Protein AF-A0A7C4ZBI9-F1 (afdb_monomer)

Radius of gyration: 31.92 Å; Cα contacts (8 Å, |Δi|>4): 119; chains: 1; bounding box: 88×45×92 Å

Mean predicted aligned error: 14.05 Å

Nearest PDB structures (foldseek):
  1wv8-assembly1_A-2  TM=7.464E-01  e=3.321E-05  Thermus thermophilus HB8
  6am0-assembly1_E  TM=3.210E-01  e=4.914E+00  Kluyveromyces lactis NRRL Y-1140
  7kts-assembly1_C  TM=3.496E-01  e=6.441E+00  Homo sapiens
  5fc2-assembly1_B  TM=2.263E-01  e=2.861E+00  Thermochaetoides thermophila DSM 1495
  3jc8-assembly1_Ma  TM=3.269E-01  e=6.441E+00  Myxococcus xanthus DK 1622

Solvent-accessible surface area (backbone atoms only — not comparable to full-atom values): 7147 Å² total; per-residue (Å²): 139,87,82,84,85,78,86,84,82,77,79,82,78,84,77,82,81,74,78,78,77,80,81,79,56,69,75,62,55,63,66,55,56,73,78,61,54,44,75,38,54,32,45,30,38,59,37,80,88,78,55,24,31,41,33,38,30,89,74,45,70,90,50,73,45,78,32,69,46,65,69,56,45,52,52,50,44,66,65,50,42,46,59,42,34,42,72,72,67,72,44,63,54,89,43,47,43,81,46,77,46,81,50,74,90,73,86,77,83,83,127

Sequence (111 aa):
MRFPAWPCSSPPRPAPSRPAKPSSSTAARHRCRLASMKELTVHATWDAEAKAWIAFSDDLPGLAIEHPDFDMVMEILLDLGPDLVESNLKLDPKDVRFHLIAERVLPVAAE

Secondary structure (DSSP, 8-state):
--PPPP---PPPPPPP-PPPPP---HHHHHHHHGGG-EEEEEEEEEETTTTEEEEE-SSSTT-EEEESSHHHHHHHHHHHHHHHIIIII---GGGEEEEEEEE--------

pLDDT: mean 79.49, std 18.26, range [41.34, 96.81]

Foldseek 3Di:
DDDDDDDPDDDDDDDDDDDDDPDPPPVVVVVVLVVQQAEWEKEWEQDPVLCWTWIDGPRQPPDTDTGNDPVVVVVVC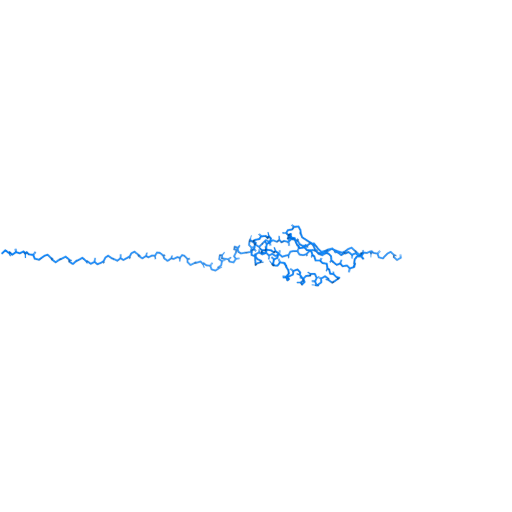VVCVQVSCCPPVVDHVVSYDYDYDYDYDDDDDPD

Structure (mmCIF, N/CA/C/O backbone):
data_AF-A0A7C4ZBI9-F1
#
_entry.id   AF-A0A7C4ZBI9-F1
#
loop_
_atom_site.group_PDB
_atom_site.id
_atom_site.type_symbol
_atom_site.label_atom_id
_atom_site.label_alt_id
_atom_site.label_comp_id
_atom_site.label_asym_id
_atom_site.label_entity_id
_atom_site.label_seq_id
_atom_site.pdbx_PDB_ins_code
_atom_site.Cartn_x
_atom_site.Cartn_y
_atom_site.Cartn_z
_atom_site.occupancy
_atom_site.B_iso_or_equiv
_atom_site.auth_seq_id
_atom_site.auth_comp_id
_atom_site.auth_asym_id
_atom_site.auth_atom_id
_atom_site.pdbx_PDB_model_num
ATOM 1 N N . MET A 1 1 ? -70.337 32.212 62.760 1.00 41.34 1 MET A N 1
ATOM 2 C CA . MET A 1 1 ? -69.329 32.922 61.942 1.00 41.34 1 MET A CA 1
ATOM 3 C C . MET A 1 1 ? -69.371 32.325 60.544 1.00 41.34 1 MET A C 1
ATOM 5 O O . MET A 1 1 ? -69.283 31.112 60.421 1.00 41.34 1 MET A O 1
ATOM 9 N N . ARG A 1 2 ? -69.655 33.141 59.526 1.00 42.38 2 ARG A N 1
ATOM 10 C CA . ARG A 1 2 ? -69.916 32.726 58.137 1.00 42.38 2 ARG A CA 1
ATOM 11 C C . ARG A 1 2 ? -68.730 33.214 57.297 1.00 42.38 2 ARG A C 1
ATOM 13 O O . ARG A 1 2 ? -68.543 34.421 57.199 1.00 42.38 2 ARG A O 1
ATOM 20 N N . PHE A 1 3 ? -67.928 32.308 56.743 1.00 43.97 3 PHE A N 1
ATOM 21 C CA . PHE A 1 3 ? -66.899 32.643 55.752 1.00 43.97 3 PHE A CA 1
ATOM 22 C C . PHE A 1 3 ? -67.492 32.465 54.346 1.00 43.97 3 PHE A C 1
ATOM 24 O O . PHE A 1 3 ? -68.130 31.436 54.109 1.00 43.97 3 PHE A O 1
ATOM 31 N N . PRO A 1 4 ? -67.335 33.420 53.412 1.00 54.34 4 PRO A N 1
ATOM 32 C CA . PRO A 1 4 ? -67.748 33.210 52.034 1.00 54.34 4 PRO A CA 1
ATOM 33 C C . PRO A 1 4 ? -66.680 32.405 51.284 1.00 54.34 4 PRO A C 1
ATOM 35 O O . PRO A 1 4 ? -65.491 32.714 51.337 1.00 54.34 4 PRO A O 1
ATOM 38 N N . ALA A 1 5 ? -67.124 31.372 50.572 1.00 57.00 5 ALA A N 1
ATOM 39 C CA . ALA A 1 5 ? -66.311 30.628 49.623 1.00 57.00 5 ALA A CA 1
ATOM 40 C C . ALA A 1 5 ? -66.021 31.501 48.390 1.00 57.00 5 ALA A C 1
ATOM 42 O O . ALA A 1 5 ? -66.943 32.024 47.765 1.00 57.00 5 ALA A O 1
ATOM 43 N N . TRP A 1 6 ? -64.747 31.652 48.035 1.00 55.62 6 TRP A N 1
ATOM 44 C CA . TRP A 1 6 ? -64.322 32.181 46.737 1.00 55.62 6 TRP A CA 1
ATOM 45 C C . TRP A 1 6 ? -64.115 31.018 45.755 1.00 55.62 6 TRP A C 1
ATOM 47 O O . TRP A 1 6 ? -63.395 30.077 46.097 1.00 55.62 6 TRP A O 1
ATOM 57 N N . PRO A 1 7 ? -64.682 31.055 44.535 1.00 57.50 7 PRO A N 1
ATOM 58 C CA . PRO A 1 7 ? -64.402 30.056 43.515 1.00 57.50 7 PRO A CA 1
ATOM 59 C C . PRO A 1 7 ? -63.180 30.501 42.703 1.00 57.50 7 PRO A C 1
ATOM 61 O O . PRO A 1 7 ? -63.288 31.327 41.801 1.00 57.50 7 PRO A O 1
ATOM 64 N N . CYS A 1 8 ? -61.999 29.963 43.003 1.00 47.94 8 CYS A N 1
ATOM 65 C CA . CYS A 1 8 ? -60.800 30.222 42.201 1.00 47.94 8 CYS A CA 1
ATOM 66 C C . CYS A 1 8 ? -60.652 29.125 41.131 1.00 47.94 8 CYS A C 1
ATOM 68 O O . CYS A 1 8 ? -59.872 28.188 41.281 1.00 47.94 8 CYS A O 1
ATOM 70 N N . SER A 1 9 ? -61.458 29.203 40.068 1.00 54.41 9 SER A N 1
ATOM 71 C CA . SER A 1 9 ? -61.238 28.413 38.848 1.00 54.41 9 SER A CA 1
ATOM 72 C C . SER A 1 9 ? -60.239 29.144 37.957 1.00 54.41 9 SER A C 1
ATOM 74 O O . SER A 1 9 ? -60.615 30.019 37.182 1.00 54.41 9 SER A O 1
ATOM 76 N N . SER A 1 10 ? -58.961 28.795 38.072 1.00 60.59 10 SER A N 1
ATOM 77 C CA . SER A 1 10 ? -57.944 29.211 37.103 1.00 60.59 10 SER A CA 1
ATOM 78 C C . SER A 1 10 ? -57.899 28.194 35.958 1.00 60.59 10 SER A C 1
ATOM 80 O O . SER A 1 10 ? -57.657 27.016 36.227 1.00 60.59 10 SER A O 1
ATOM 82 N N . PRO A 1 11 ? -58.099 28.588 34.688 1.00 63.66 11 PRO A N 1
ATOM 83 C CA . PRO A 1 11 ? -57.865 27.681 33.571 1.00 63.66 11 PRO A CA 1
ATOM 84 C C . PRO A 1 11 ? -56.353 27.441 33.387 1.00 63.66 11 PRO A C 1
ATOM 86 O O . PRO A 1 11 ? -55.553 28.361 33.598 1.00 63.66 11 PRO A O 1
ATOM 89 N N . PRO A 1 12 ? -55.921 26.234 32.979 1.00 63.22 12 PRO A N 1
ATOM 90 C CA . PRO A 1 12 ? -54.520 25.985 32.666 1.00 63.22 12 PRO A CA 1
ATOM 91 C C . PRO A 1 12 ? -54.107 26.765 31.407 1.00 63.22 12 PRO A C 1
ATOM 93 O O . PRO A 1 12 ? -54.818 26.785 30.403 1.00 63.22 12 PRO A O 1
ATOM 96 N N . ARG A 1 13 ? -52.938 27.418 31.459 1.00 60.47 13 ARG A N 1
ATOM 97 C CA . ARG A 1 13 ? -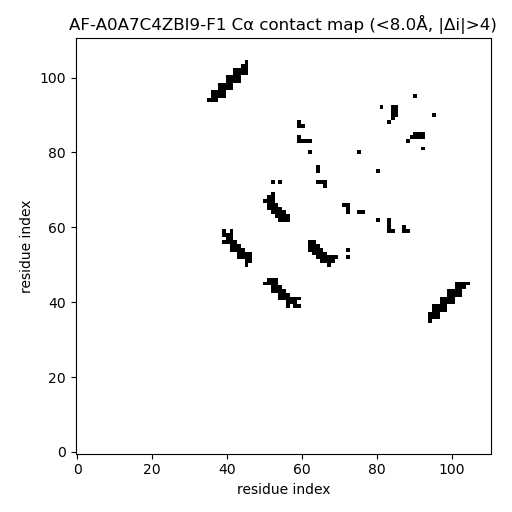52.336 28.100 30.302 1.00 60.47 13 ARG A CA 1
ATOM 98 C C . ARG A 1 13 ? -52.022 27.086 29.190 1.00 60.47 13 ARG A C 1
ATOM 100 O O . ARG A 1 13 ? -51.506 26.013 29.505 1.00 60.47 13 ARG A O 1
ATOM 107 N N . PRO A 1 14 ? -52.238 27.418 27.905 1.00 60.62 14 PRO A N 1
ATOM 108 C CA . PRO A 1 14 ? -51.751 26.584 26.814 1.00 60.62 14 PRO A CA 1
ATOM 109 C C . PRO A 1 14 ? -50.215 26.596 26.783 1.00 60.62 14 PRO A C 1
ATOM 111 O O . PRO A 1 14 ? -49.581 27.643 26.929 1.00 60.62 14 PRO A O 1
ATOM 114 N N . ALA A 1 15 ? -49.623 25.413 26.617 1.00 67.50 15 ALA A N 1
ATOM 115 C CA . ALA A 1 15 ? -48.181 25.234 26.492 1.00 67.50 15 ALA A CA 1
ATOM 116 C C . ALA A 1 15 ? -47.647 25.918 25.216 1.00 67.50 15 ALA A C 1
ATOM 118 O O . ALA A 1 15 ? -48.330 25.896 24.188 1.00 67.50 15 ALA A O 1
ATOM 119 N N . PRO A 1 16 ? -46.429 26.491 25.230 1.00 59.44 16 PRO A N 1
ATOM 120 C CA . PRO A 1 16 ? -45.830 27.031 24.019 1.00 59.44 16 PRO A CA 1
ATOM 121 C C . PRO A 1 16 ? -45.532 25.895 23.033 1.00 59.44 16 PRO A C 1
ATOM 123 O O . PRO A 1 16 ? -44.811 24.943 23.341 1.00 59.44 16 PRO A O 1
ATOM 126 N N . SER A 1 17 ? -46.089 26.009 21.829 1.00 63.38 17 SER A N 1
ATOM 127 C CA . SER A 1 17 ? -45.784 25.146 20.692 1.00 63.38 17 SER A CA 1
ATOM 128 C C . SER A 1 17 ? -44.286 25.196 20.395 1.00 63.38 17 SER A C 1
ATOM 130 O O . SER A 1 17 ? -43.742 26.234 20.017 1.00 63.38 17 SER A O 1
ATOM 132 N N . ARG A 1 18 ? -43.614 24.059 20.584 1.00 61.22 18 ARG A N 1
ATOM 133 C CA . ARG A 1 18 ? -42.198 23.866 20.269 1.00 61.22 18 ARG A CA 1
ATOM 134 C C . ARG A 1 18 ? -41.992 24.088 18.762 1.00 61.22 18 ARG A C 1
ATOM 136 O O . ARG A 1 18 ? -42.723 23.475 17.983 1.00 61.22 18 ARG A O 1
ATOM 143 N N . PRO A 1 19 ? -41.027 24.913 18.320 1.00 56.22 19 PRO A N 1
ATOM 144 C CA . PRO A 1 19 ? -40.762 25.053 16.896 1.00 56.22 19 PRO A CA 1
ATOM 145 C C . PRO A 1 19 ? -40.300 23.703 16.339 1.00 56.22 19 PRO A C 1
ATOM 147 O O . PRO A 1 19 ? -39.424 23.041 16.908 1.00 56.22 19 PRO A O 1
ATOM 150 N N . ALA A 1 20 ? -40.925 23.279 15.241 1.00 61.31 20 ALA A N 1
ATOM 151 C CA . ALA A 1 20 ? -40.510 22.107 14.489 1.00 61.31 20 ALA A CA 1
ATOM 152 C C . ALA A 1 20 ? -39.050 22.290 14.052 1.00 61.31 20 ALA A C 1
ATOM 154 O O . ALA A 1 20 ? -38.687 23.319 13.480 1.00 61.31 20 ALA A O 1
ATOM 155 N N . LYS A 1 21 ? -38.201 21.297 14.349 1.00 58.50 21 LYS A N 1
ATOM 156 C CA . LYS A 1 21 ? -36.822 21.262 13.851 1.00 58.50 21 LYS A CA 1
ATOM 157 C C . LYS A 1 21 ? -36.852 21.380 12.322 1.00 58.50 21 LYS A C 1
ATOM 159 O O . LYS A 1 21 ? -37.697 20.730 11.703 1.00 58.50 21 LYS A O 1
ATOM 164 N N . PRO A 1 22 ? -35.947 22.159 11.707 1.00 51.31 22 PRO A N 1
ATOM 165 C CA . PRO A 1 22 ? -35.899 22.256 10.260 1.00 51.31 22 PRO A CA 1
ATOM 166 C C . PRO A 1 22 ? -35.650 20.864 9.680 1.00 51.31 22 PRO A C 1
ATOM 168 O O . PRO A 1 22 ? -34.698 20.176 10.052 1.00 51.31 22 PRO A O 1
ATOM 171 N N . SER A 1 23 ? -36.552 20.460 8.787 1.00 58.41 23 SER A N 1
ATOM 172 C CA . SER A 1 23 ? -36.414 19.306 7.909 1.00 58.41 23 SER A CA 1
ATOM 173 C C . SER A 1 23 ? -35.078 19.422 7.180 1.00 58.41 23 SER A C 1
ATOM 175 O O . SER A 1 23 ? -34.944 20.188 6.224 1.00 58.41 23 SER A O 1
ATOM 177 N N . SER A 1 24 ? -34.073 18.686 7.651 1.00 49.41 24 SER A N 1
ATOM 178 C CA . SER A 1 24 ? -32.797 18.543 6.965 1.00 49.41 24 SER A CA 1
ATOM 179 C C . SER A 1 24 ? -33.053 17.882 5.615 1.00 49.41 24 SER A C 1
ATOM 181 O O . SER A 1 24 ? -33.219 16.667 5.529 1.00 49.41 24 SER A O 1
ATOM 183 N N . SER A 1 25 ? -33.114 18.709 4.575 1.00 53.94 25 SER A N 1
ATOM 184 C CA . SER A 1 25 ? -33.182 18.296 3.181 1.00 53.94 25 SER A CA 1
ATOM 185 C C . SER A 1 25 ? -32.028 17.343 2.865 1.00 53.94 25 SER A C 1
ATOM 187 O O . SER A 1 25 ? -30.852 17.706 2.965 1.00 53.94 25 SER A O 1
ATOM 189 N N . THR A 1 26 ? -32.368 16.118 2.470 1.00 53.31 26 THR A N 1
ATOM 190 C CA . THR A 1 26 ? -31.448 15.065 2.022 1.00 53.31 26 THR A CA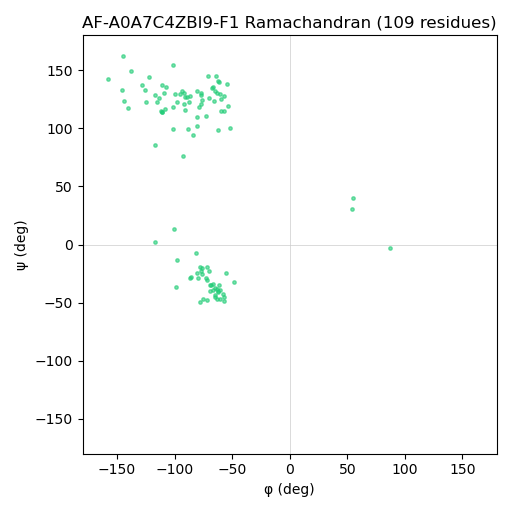 1
ATOM 191 C C . THR A 1 26 ? -30.435 15.575 0.984 1.00 53.31 26 THR A C 1
ATOM 193 O O . THR A 1 26 ? -29.273 15.184 1.017 1.00 53.31 26 THR A O 1
ATOM 196 N N . ALA A 1 27 ? -30.803 16.547 0.142 1.00 51.78 27 ALA A N 1
ATOM 197 C CA . ALA A 1 27 ? -29.935 17.103 -0.901 1.00 51.78 27 ALA A CA 1
ATOM 198 C C . ALA A 1 27 ? -28.752 17.954 -0.383 1.00 51.78 27 ALA A C 1
ATOM 200 O O . ALA A 1 27 ? -27.752 18.103 -1.088 1.00 51.78 27 ALA A O 1
ATOM 201 N N . ALA A 1 28 ? -28.832 18.509 0.833 1.00 50.59 28 ALA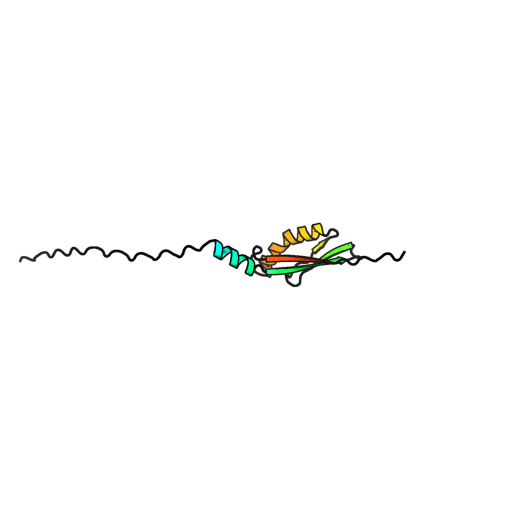 A N 1
ATOM 202 C CA . ALA A 1 28 ? -27.724 19.257 1.440 1.00 50.59 28 ALA A CA 1
ATOM 203 C C . ALA A 1 28 ? -26.661 18.323 2.049 1.00 50.59 28 ALA A C 1
ATOM 205 O O . ALA A 1 28 ? -25.474 18.645 2.043 1.00 50.59 28 ALA A O 1
ATOM 206 N N . ARG A 1 29 ? -27.070 17.128 2.503 1.00 53.28 29 ARG A N 1
ATOM 207 C CA . ARG A 1 29 ? -26.160 16.115 3.065 1.00 53.28 29 ARG A CA 1
ATOM 208 C C . ARG A 1 29 ? -25.245 15.503 2.005 1.00 53.28 29 ARG A C 1
ATOM 210 O O . ARG A 1 29 ? -24.060 15.320 2.258 1.00 53.28 29 ARG A O 1
ATOM 217 N N . HIS A 1 30 ? -25.765 15.244 0.805 1.00 52.66 30 HIS A N 1
ATOM 218 C CA . HIS A 1 30 ? -24.975 14.626 -0.267 1.00 52.66 30 HIS A CA 1
ATOM 219 C C . HIS A 1 30 ? -23.850 15.526 -0.789 1.00 52.66 30 HIS A C 1
ATOM 221 O O . HIS A 1 30 ? -22.778 15.030 -1.119 1.00 52.66 30 HIS A O 1
ATOM 227 N N . ARG A 1 31 ? -24.061 16.849 -0.811 1.00 53.91 31 ARG A N 1
ATOM 228 C CA . ARG A 1 31 ? -23.056 17.807 -1.297 1.00 53.91 31 ARG A CA 1
ATOM 229 C C . ARG A 1 31 ? -21.919 18.073 -0.310 1.00 53.91 31 ARG A C 1
ATOM 231 O O . ARG A 1 31 ? -20.849 18.473 -0.741 1.00 53.91 31 ARG A O 1
ATOM 238 N N . CYS A 1 32 ? -22.133 17.837 0.983 1.00 44.88 32 CYS A N 1
ATOM 239 C CA . CYS A 1 32 ? -21.092 18.002 2.000 1.00 44.88 32 CYS A CA 1
ATOM 240 C C . CYS A 1 32 ? -20.232 16.731 2.155 1.00 44.88 32 CYS A C 1
ATOM 242 O O . CYS A 1 32 ? -19.046 16.830 2.435 1.00 44.88 32 CYS A O 1
ATOM 244 N N . ARG A 1 33 ? -20.792 15.540 1.885 1.00 53.03 33 ARG A N 1
ATOM 245 C CA . ARG A 1 33 ? -20.101 14.253 2.087 1.00 53.03 33 ARG A CA 1
ATOM 246 C C . ARG A 1 33 ? -18.921 14.010 1.139 1.00 53.03 33 ARG A C 1
ATOM 248 O O . ARG A 1 33 ? -17.930 13.421 1.540 1.00 53.03 33 ARG A O 1
ATOM 255 N N . LEU A 1 34 ? -19.009 14.479 -0.105 1.00 52.84 34 LEU A N 1
ATOM 256 C CA . LEU A 1 34 ? -17.925 14.310 -1.082 1.00 52.84 34 LEU A CA 1
ATOM 257 C C . LEU A 1 34 ? -16.742 15.264 -0.835 1.00 52.84 34 LEU A C 1
ATOM 259 O O . LEU A 1 34 ? -15.643 14.982 -1.294 1.00 52.84 34 LEU A O 1
ATOM 263 N N . ALA A 1 35 ? -16.947 16.364 -0.099 1.00 53.28 35 ALA A N 1
ATOM 264 C CA . ALA A 1 35 ? -15.915 17.365 0.183 1.00 53.28 35 ALA A CA 1
ATOM 265 C C . ALA A 1 35 ? -14.974 16.981 1.343 1.00 53.28 35 ALA A C 1
ATOM 267 O O . ALA A 1 35 ? -14.000 17.685 1.588 1.00 53.28 35 ALA A O 1
ATOM 268 N N . SER A 1 36 ? -15.260 15.893 2.065 1.00 60.19 36 SER A N 1
ATOM 269 C CA . SER A 1 36 ? -14.501 15.474 3.254 1.00 60.19 36 SER A CA 1
ATOM 270 C C . SER A 1 36 ? -13.812 14.118 3.103 1.00 60.19 36 SER A C 1
ATOM 272 O O . SER A 1 36 ? -13.190 13.670 4.060 1.00 60.19 36 SER A O 1
ATOM 274 N N . MET A 1 37 ? -13.902 13.467 1.933 1.00 75.44 37 MET A N 1
ATOM 275 C CA . MET A 1 37 ? -13.235 12.181 1.732 1.00 75.44 37 MET A CA 1
ATOM 276 C C . MET A 1 37 ? -11.727 12.380 1.602 1.00 75.44 37 MET A C 1
ATOM 278 O O . MET A 1 37 ? -11.255 12.934 0.606 1.00 75.44 37 MET A O 1
ATOM 282 N N . LYS A 1 38 ? -10.985 11.931 2.613 1.00 87.50 38 LYS A N 1
ATOM 283 C CA . LYS A 1 38 ? -9.531 12.047 2.672 1.00 87.50 38 LYS A CA 1
ATOM 284 C C . LYS A 1 38 ? -8.909 10.996 1.757 1.00 87.50 38 LYS A C 1
ATOM 286 O O . LYS A 1 38 ? -9.295 9.831 1.790 1.00 87.50 38 LYS A O 1
ATOM 291 N N . GLU A 1 39 ? -7.986 11.418 0.911 1.00 91.62 39 GLU A N 1
ATOM 292 C CA . GLU A 1 39 ? -7.263 10.521 0.013 1.00 91.62 39 GLU A CA 1
ATOM 293 C C . GLU A 1 39 ? -5.934 10.138 0.666 1.00 91.62 39 GLU A C 1
ATOM 295 O O . GLU A 1 39 ? -5.236 11.019 1.165 1.00 91.62 39 GLU A O 1
ATOM 300 N N . LEU A 1 40 ? -5.628 8.840 0.719 1.00 93.62 40 LEU A N 1
ATOM 301 C CA . LEU A 1 40 ? -4.352 8.316 1.213 1.00 93.62 40 LEU A CA 1
ATOM 302 C C . LEU A 1 40 ? -3.612 7.672 0.046 1.00 93.62 40 LEU A C 1
ATOM 304 O O . LEU A 1 40 ? -4.175 6.804 -0.632 1.00 93.62 40 LEU A O 1
ATOM 308 N N . THR A 1 41 ? -2.370 8.089 -0.183 1.00 95.19 41 THR A N 1
ATOM 309 C CA . THR A 1 41 ? -1.587 7.595 -1.318 1.00 95.19 41 THR A CA 1
ATOM 310 C C . THR A 1 41 ? -0.816 6.348 -0.919 1.00 95.19 41 THR A C 1
ATOM 312 O O . THR A 1 41 ? -0.076 6.360 0.063 1.00 95.19 41 THR A O 1
ATOM 315 N N . VAL A 1 42 ? -0.973 5.270 -1.681 1.00 95.31 42 VAL A N 1
ATOM 316 C CA . VAL A 1 42 ? -0.233 4.019 -1.501 1.00 95.31 42 VAL A CA 1
ATOM 317 C C . VAL A 1 42 ? 0.633 3.800 -2.734 1.00 95.31 42 VAL A C 1
ATOM 319 O O . VAL A 1 42 ? 0.123 3.742 -3.853 1.00 95.31 42 VAL A O 1
ATOM 322 N N . HIS A 1 43 ? 1.938 3.674 -2.532 1.00 95.69 43 HIS A N 1
ATOM 323 C CA . HIS A 1 43 ? 2.909 3.395 -3.579 1.00 95.69 43 HIS A CA 1
ATOM 324 C C . HIS A 1 43 ? 3.217 1.906 -3.599 1.00 95.69 43 HIS A C 1
ATOM 326 O O . HIS A 1 43 ? 3.662 1.362 -2.595 1.00 95.69 43 HIS A O 1
ATOM 332 N N . ALA A 1 44 ? 2.996 1.265 -4.741 1.00 96.44 44 ALA A N 1
ATOM 333 C CA . ALA A 1 44 ? 3.380 -0.110 -5.007 1.00 96.44 44 ALA A CA 1
ATOM 334 C C . ALA A 1 44 ? 4.486 -0.130 -6.063 1.00 96.44 44 ALA A C 1
ATOM 336 O O . ALA A 1 44 ? 4.265 0.255 -7.212 1.00 96.44 44 ALA A O 1
ATOM 337 N N . THR A 1 45 ? 5.674 -0.584 -5.687 1.00 95.94 45 THR A N 1
ATOM 338 C CA . THR A 1 45 ? 6.823 -0.691 -6.586 1.00 95.94 45 THR A CA 1
ATOM 339 C C . THR A 1 45 ? 7.149 -2.151 -6.850 1.00 95.94 45 THR A C 1
ATOM 341 O O . THR A 1 45 ? 7.118 -2.990 -5.950 1.00 95.94 45 THR A O 1
ATOM 344 N N . TRP A 1 46 ? 7.444 -2.479 -8.105 1.00 95.31 46 TRP A N 1
ATOM 345 C CA . TRP A 1 46 ? 7.941 -3.809 -8.444 1.00 95.31 46 TRP A CA 1
ATOM 346 C C . TRP A 1 46 ? 9.428 -3.930 -8.109 1.00 95.31 46 TRP A C 1
ATOM 348 O O . TRP A 1 46 ? 10.258 -3.245 -8.713 1.00 95.31 46 TRP A O 1
ATOM 358 N N . ASP A 1 47 ? 9.766 -4.846 -7.208 1.00 93.88 47 ASP A N 1
ATOM 359 C CA . ASP A 1 47 ? 11.138 -5.254 -6.932 1.00 93.88 47 ASP A CA 1
ATOM 360 C C . ASP A 1 47 ? 11.510 -6.451 -7.823 1.00 93.88 47 ASP A C 1
ATOM 362 O O . ASP A 1 47 ? 10.936 -7.5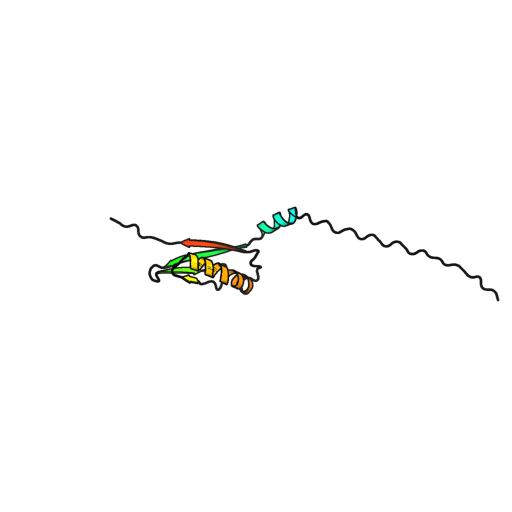40 -7.734 1.00 93.88 47 ASP A O 1
ATOM 366 N N . ALA A 1 48 ? 12.480 -6.250 -8.717 1.00 91.88 48 ALA A N 1
ATOM 367 C CA . ALA A 1 48 ? 12.945 -7.287 -9.634 1.00 91.88 48 ALA A CA 1
ATOM 368 C C . ALA A 1 48 ? 13.850 -8.340 -8.968 1.00 91.88 48 ALA A C 1
ATOM 370 O O . ALA A 1 48 ? 13.918 -9.466 -9.471 1.00 91.88 48 ALA A O 1
ATOM 371 N N . GLU A 1 49 ? 14.530 -7.995 -7.873 1.00 91.19 49 GLU A N 1
ATOM 372 C CA . GLU A 1 49 ? 15.381 -8.909 -7.108 1.00 91.19 49 GLU A CA 1
ATOM 373 C C . GLU A 1 49 ? 14.512 -9.857 -6.274 1.00 91.19 49 GLU A C 1
ATOM 375 O O . GLU A 1 49 ? 14.681 -11.078 -6.350 1.00 91.19 49 GLU A O 1
ATOM 380 N N . ALA A 1 50 ? 13.512 -9.306 -5.581 1.00 91.25 50 ALA A N 1
ATOM 381 C CA . ALA A 1 50 ? 12.542 -10.078 -4.803 1.00 91.25 50 ALA A CA 1
ATOM 382 C C . ALA A 1 50 ? 11.452 -10.740 -5.669 1.00 91.25 50 ALA A C 1
ATOM 384 O O . ALA A 1 50 ? 10.811 -11.698 -5.235 1.00 91.25 50 ALA A O 1
ATOM 385 N N . LYS A 1 51 ? 11.253 -10.262 -6.908 1.00 92.94 51 LYS A N 1
ATOM 386 C CA . LYS A 1 51 ? 10.141 -10.646 -7.803 1.00 92.94 51 LYS A CA 1
ATOM 387 C C . LYS A 1 51 ? 8.777 -10.447 -7.138 1.00 92.94 51 LYS A C 1
ATOM 389 O O . LYS A 1 51 ? 7.878 -11.277 -7.288 1.00 92.94 51 LYS A O 1
ATOM 394 N N . ALA A 1 52 ? 8.650 -9.350 -6.403 1.00 95.00 52 ALA A N 1
ATOM 395 C CA . ALA A 1 52 ? 7.468 -9.018 -5.634 1.00 95.00 52 ALA A CA 1
ATOM 396 C C . ALA A 1 52 ? 7.123 -7.537 -5.774 1.00 95.00 52 ALA A C 1
ATOM 398 O O . ALA A 1 52 ? 7.989 -6.682 -5.945 1.00 95.00 52 ALA A O 1
ATOM 399 N N . TRP A 1 53 ? 5.833 -7.238 -5.693 1.00 96.69 53 TRP A N 1
ATOM 400 C CA . TRP A 1 53 ? 5.340 -5.896 -5.446 1.00 96.69 53 TRP A CA 1
ATOM 401 C C . TRP A 1 53 ? 5.514 -5.569 -3.972 1.00 96.69 53 TRP A C 1
ATOM 403 O O . TRP A 1 53 ? 5.055 -6.321 -3.112 1.00 96.69 53 TRP A O 1
A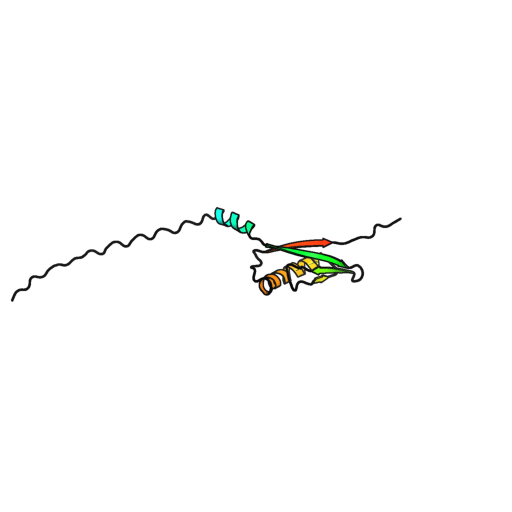TOM 413 N N . ILE A 1 54 ? 6.134 -4.427 -3.701 1.00 95.06 54 ILE A N 1
ATOM 414 C CA . ILE A 1 54 ? 6.242 -3.847 -2.368 1.00 95.06 54 ILE A CA 1
ATOM 415 C C . ILE A 1 54 ? 5.327 -2.633 -2.325 1.00 95.06 54 ILE A C 1
ATOM 417 O O . ILE A 1 54 ? 5.542 -1.672 -3.061 1.00 95.06 54 ILE A O 1
ATOM 421 N N . ALA A 1 55 ? 4.305 -2.677 -1.474 1.00 95.06 55 ALA A N 1
ATOM 422 C CA . ALA A 1 55 ? 3.399 -1.561 -1.254 1.00 95.06 55 ALA A CA 1
ATOM 423 C C . ALA A 1 55 ? 3.595 -0.920 0.119 1.00 95.06 55 ALA A C 1
ATOM 425 O O . ALA A 1 55 ? 3.595 -1.601 1.147 1.00 95.06 55 ALA A O 1
ATOM 426 N N . PHE A 1 56 ? 3.726 0.404 0.119 1.00 94.12 56 PHE A N 1
ATOM 427 C CA . PHE A 1 56 ? 3.898 1.233 1.306 1.00 94.12 56 PHE A CA 1
ATOM 428 C C . PHE A 1 56 ? 3.184 2.580 1.138 1.00 94.12 56 PHE A C 1
ATOM 430 O O . PHE A 1 56 ? 2.835 2.995 0.032 1.00 94.12 56 PHE A O 1
ATOM 437 N N . SER A 1 57 ? 2.939 3.274 2.245 1.00 93.25 57 SER A N 1
ATOM 438 C CA . SER A 1 57 ? 2.289 4.586 2.255 1.00 93.25 57 SER A CA 1
ATOM 439 C C . SER A 1 57 ? 2.862 5.450 3.370 1.00 93.25 57 SER A C 1
ATOM 441 O O . SER A 1 57 ? 2.962 4.994 4.508 1.00 93.25 57 SER A O 1
ATOM 443 N N . ASP A 1 58 ? 3.193 6.704 3.062 1.00 90.62 58 ASP A N 1
ATOM 444 C CA . ASP A 1 58 ? 3.543 7.710 4.075 1.00 90.62 58 ASP A CA 1
ATOM 445 C C . ASP A 1 58 ? 2.309 8.190 4.858 1.00 90.62 58 ASP A C 1
ATOM 447 O O . ASP A 1 58 ? 2.405 8.554 6.031 1.00 90.62 58 ASP A O 1
ATOM 451 N N . ASP A 1 59 ? 1.132 8.162 4.226 1.00 89.50 59 ASP A N 1
ATOM 452 C CA . ASP A 1 59 ? -0.122 8.613 4.831 1.00 89.50 59 ASP A CA 1
ATOM 453 C C . ASP A 1 59 ? -0.754 7.555 5.753 1.00 89.50 59 ASP A C 1
ATOM 455 O O . ASP A 1 59 ? -1.526 7.906 6.652 1.00 89.50 59 ASP A O 1
ATOM 459 N N . LEU A 1 60 ? -0.447 6.268 5.542 1.00 89.94 60 LEU A N 1
ATOM 460 C CA . LEU A 1 60 ? -0.945 5.146 6.339 1.00 89.94 60 LEU A CA 1
ATOM 461 C C . LEU A 1 60 ? 0.211 4.422 7.056 1.00 89.94 60 LEU A C 1
ATOM 463 O O . LEU A 1 60 ? 0.719 3.413 6.559 1.00 89.94 60 LEU A O 1
ATOM 467 N N . PRO A 1 61 ? 0.626 4.895 8.247 1.00 88.69 61 PRO A N 1
ATOM 468 C CA . PRO A 1 61 ? 1.710 4.265 8.990 1.00 88.69 61 PRO A CA 1
ATOM 469 C C . PRO A 1 61 ? 1.355 2.820 9.349 1.00 88.69 61 PRO A C 1
ATOM 471 O O . PRO A 1 61 ? 0.225 2.524 9.739 1.00 88.69 61 PRO A O 1
ATOM 474 N N . GLY A 1 62 ? 2.336 1.924 9.240 1.00 86.19 62 GLY A N 1
ATOM 475 C CA . GLY A 1 62 ? 2.159 0.490 9.489 1.00 86.19 62 GLY A CA 1
ATOM 476 C C . GLY A 1 62 ? 1.685 -0.313 8.275 1.00 86.19 62 GLY A C 1
ATOM 477 O O . GLY A 1 62 ? 1.606 -1.535 8.374 1.00 86.19 62 GLY A O 1
ATOM 478 N N . LEU A 1 63 ? 1.419 0.336 7.136 1.00 91.50 63 LEU A N 1
ATOM 479 C CA . LEU A 1 63 ? 1.161 -0.358 5.880 1.00 91.50 63 LEU A CA 1
ATOM 480 C C . LEU A 1 63 ? 2.480 -0.786 5.223 1.00 91.50 63 LEU A C 1
ATOM 482 O O . LEU A 1 63 ? 3.226 0.045 4.707 1.00 91.50 63 LEU A O 1
ATOM 486 N N . ALA A 1 64 ? 2.728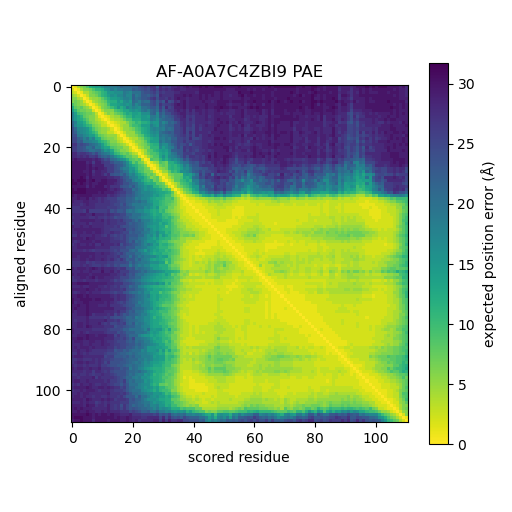 -2.091 5.213 1.00 92.56 64 ALA A N 1
ATOM 487 C CA . ALA A 1 64 ? 3.765 -2.725 4.411 1.00 92.56 64 ALA A CA 1
ATOM 488 C C . ALA A 1 64 ? 3.212 -4.048 3.875 1.00 92.56 64 ALA A C 1
ATOM 490 O O . ALA A 1 64 ? 2.850 -4.929 4.657 1.00 92.56 64 ALA A O 1
ATOM 491 N N . ILE A 1 65 ? 3.108 -4.171 2.553 1.00 94.88 65 ILE A N 1
ATOM 492 C CA . ILE A 1 65 ? 2.612 -5.379 1.886 1.00 94.88 65 ILE A CA 1
ATOM 493 C C . ILE A 1 65 ? 3.660 -5.826 0.876 1.00 94.88 65 ILE A C 1
ATOM 495 O O . ILE A 1 65 ? 4.154 -5.019 0.093 1.00 94.88 65 ILE A O 1
ATOM 499 N N . GLU A 1 66 ? 3.966 -7.117 0.878 1.00 95.38 66 GLU A N 1
ATOM 500 C CA . GLU A 1 66 ? 4.849 -7.755 -0.091 1.00 95.38 66 GLU A CA 1
ATOM 501 C C . GLU A 1 66 ? 4.099 -8.917 -0.741 1.00 95.38 66 GLU A C 1
ATOM 503 O O . GLU A 1 66 ? 3.615 -9.810 -0.039 1.00 95.38 66 GLU A O 1
ATOM 508 N N . HIS A 1 67 ? 3.978 -8.909 -2.071 1.00 96.81 67 HIS A N 1
ATOM 509 C CA . HIS A 1 67 ? 3.373 -10.029 -2.791 1.00 96.81 67 HIS A CA 1
ATOM 510 C C . HIS A 1 67 ? 3.795 -10.091 -4.275 1.00 96.81 67 HIS A C 1
ATOM 512 O O . HIS A 1 67 ? 3.893 -9.049 -4.919 1.00 96.81 67 HIS A O 1
ATOM 518 N N . PRO A 1 68 ? 4.011 -11.280 -4.876 1.00 94.62 68 PRO A N 1
ATOM 519 C CA . PRO A 1 68 ? 4.341 -11.424 -6.304 1.00 94.62 68 PRO A CA 1
ATOM 520 C C . PRO A 1 68 ? 3.260 -10.901 -7.263 1.00 94.62 68 PRO A C 1
ATOM 522 O O . PRO A 1 68 ? 3.574 -10.340 -8.310 1.00 94.62 68 PRO A O 1
ATOM 525 N N . ASP A 1 69 ? 1.990 -11.045 -6.901 1.00 94.44 69 ASP A N 1
ATOM 526 C CA . ASP A 1 69 ? 0.853 -10.573 -7.699 1.00 94.44 69 ASP A CA 1
ATOM 527 C C . ASP A 1 69 ? 0.307 -9.237 -7.187 1.00 94.44 69 ASP A C 1
ATOM 529 O O . ASP A 1 69 ? -0.010 -9.108 -6.004 1.00 94.44 69 ASP A O 1
ATOM 533 N N . PHE A 1 70 ? 0.145 -8.263 -8.088 1.00 93.88 70 PHE A N 1
ATOM 534 C CA . PHE A 1 70 ? -0.393 -6.939 -7.755 1.00 93.88 70 PHE A CA 1
ATOM 535 C C . PHE A 1 70 ? -1.855 -6.999 -7.296 1.00 93.88 70 PHE A C 1
ATOM 537 O O . PHE A 1 70 ? -2.240 -6.289 -6.370 1.00 93.88 70 PHE A O 1
ATOM 544 N N . ASP A 1 71 ? -2.661 -7.875 -7.900 1.00 95.38 71 ASP A N 1
ATOM 545 C CA . ASP A 1 71 ? -4.064 -8.054 -7.511 1.00 95.38 71 ASP A CA 1
ATOM 546 C C . ASP A 1 71 ? -4.183 -8.500 -6.048 1.00 95.38 71 ASP A C 1
ATOM 548 O O . ASP A 1 71 ? -5.001 -7.973 -5.299 1.00 95.38 71 ASP A O 1
ATOM 552 N N . MET A 1 72 ? -3.287 -9.380 -5.597 1.00 96.19 72 MET A N 1
ATOM 553 C CA . MET A 1 72 ? -3.232 -9.803 -4.197 1.00 96.19 72 MET A CA 1
ATOM 554 C C . MET A 1 72 ? -2.763 -8.682 -3.267 1.00 96.19 72 MET A C 1
ATOM 556 O O . MET A 1 72 ? -3.275 -8.570 -2.158 1.00 96.19 72 MET A O 1
ATOM 560 N N . VAL A 1 73 ? -1.841 -7.811 -3.702 1.00 95.44 73 VAL A N 1
ATOM 561 C CA . VAL A 1 73 ? -1.498 -6.600 -2.931 1.00 95.44 73 VAL A CA 1
ATOM 562 C C . VAL A 1 73 ? -2.736 -5.734 -2.714 1.00 95.44 73 VAL A C 1
ATOM 564 O O . VAL A 1 73 ? -2.955 -5.243 -1.607 1.00 95.44 73 VAL A O 1
ATOM 567 N N . MET A 1 74 ? -3.562 -5.563 -3.748 1.00 95.44 74 MET A N 1
ATOM 568 C CA . MET A 1 74 ? -4.808 -4.808 -3.647 1.00 95.44 74 MET A CA 1
ATOM 569 C C . MET A 1 74 ? -5.809 -5.484 -2.702 1.00 95.44 74 MET A C 1
ATOM 571 O O . MET A 1 74 ? -6.403 -4.795 -1.876 1.00 95.44 74 MET A O 1
ATOM 575 N N . GLU A 1 75 ? -5.983 -6.805 -2.778 1.00 96.38 75 GLU A N 1
ATOM 576 C CA . GLU A 1 75 ? -6.860 -7.539 -1.854 1.00 96.38 75 GLU A CA 1
ATOM 577 C C . GLU A 1 75 ? -6.403 -7.397 -0.397 1.00 96.38 75 GLU A C 1
ATOM 579 O O . GLU A 1 75 ? -7.207 -7.042 0.466 1.00 96.38 75 GLU A O 1
ATOM 584 N N . ILE A 1 76 ? -5.106 -7.579 -0.132 1.00 95.62 76 ILE A N 1
ATOM 585 C CA . ILE A 1 76 ? -4.523 -7.415 1.206 1.00 95.62 76 ILE A CA 1
ATOM 586 C C . ILE A 1 76 ? -4.685 -5.970 1.695 1.00 95.62 76 ILE A C 1
ATOM 588 O O . ILE A 1 76 ? -5.010 -5.745 2.859 1.00 95.62 76 ILE A O 1
ATOM 592 N N . LEU A 1 77 ? -4.500 -4.974 0.822 1.00 95.38 77 LEU A N 1
ATOM 593 C CA . LEU A 1 77 ? -4.711 -3.566 1.165 1.00 95.38 77 LEU A CA 1
ATOM 594 C C . LEU A 1 77 ? -6.174 -3.278 1.524 1.00 95.38 77 LEU A C 1
ATOM 596 O O . LEU A 1 77 ? -6.431 -2.487 2.428 1.00 95.38 77 LEU A O 1
ATOM 600 N N . LEU A 1 78 ? -7.132 -3.887 0.827 1.00 94.12 78 LEU A N 1
ATOM 601 C CA . LEU A 1 78 ? -8.555 -3.703 1.115 1.00 94.12 78 LEU A CA 1
ATOM 602 C C . LEU A 1 78 ? -8.983 -4.385 2.418 1.00 94.12 78 LEU A C 1
ATOM 604 O O . LEU A 1 78 ? -9.889 -3.879 3.079 1.00 94.12 78 LEU A O 1
ATOM 608 N N . ASP A 1 79 ? -8.332 -5.488 2.785 1.00 95.00 79 ASP A N 1
ATOM 609 C CA . ASP A 1 79 ? -8.579 -6.206 4.037 1.00 95.00 79 ASP A CA 1
ATOM 610 C C . ASP A 1 79 ? -7.920 -5.501 5.239 1.00 95.00 79 ASP A C 1
ATOM 612 O O . ASP A 1 79 ? -8.588 -5.185 6.219 1.00 95.00 79 ASP A O 1
ATOM 616 N N . LEU A 1 80 ? -6.630 -5.154 5.136 1.00 94.25 80 LEU A N 1
ATOM 617 C CA . LEU A 1 80 ? -5.851 -4.555 6.233 1.00 94.25 80 LEU A CA 1
ATOM 618 C C . LEU A 1 80 ? -5.978 -3.029 6.335 1.00 94.25 80 LEU A C 1
ATOM 620 O O . LEU A 1 80 ? -5.795 -2.445 7.406 1.00 94.25 80 LEU A O 1
ATOM 624 N N . GLY A 1 81 ? -6.241 -2.354 5.219 1.00 92.69 81 GLY A N 1
ATOM 625 C CA . GLY A 1 81 ? -6.287 -0.895 5.139 1.00 92.69 81 GLY A CA 1
ATOM 626 C C . GLY A 1 81 ? -7.285 -0.254 6.111 1.00 92.69 81 GLY A C 1
ATOM 627 O O . GLY A 1 81 ? -6.888 0.672 6.822 1.00 92.69 81 GLY A O 1
ATOM 628 N N . PRO A 1 82 ? -8.549 -0.717 6.190 1.00 92.94 82 PRO A N 1
ATOM 629 C CA . PRO A 1 82 ? -9.536 -0.176 7.125 1.00 92.94 82 PRO A CA 1
ATOM 630 C C . PRO A 1 82 ? -9.073 -0.245 8.584 1.00 92.94 82 PRO A C 1
ATOM 632 O O . PRO A 1 82 ? -9.139 0.761 9.294 1.00 92.94 82 PRO A O 1
ATOM 635 N N . ASP A 1 83 ? -8.522 -1.386 8.998 1.00 93.19 83 ASP A N 1
ATOM 636 C CA . ASP A 1 83 ? -8.051 -1.607 10.367 1.00 93.19 83 ASP A CA 1
ATOM 637 C C . ASP A 1 83 ? -6.909 -0.649 10.735 1.00 93.19 83 ASP A C 1
ATOM 639 O O . ASP A 1 83 ? -6.883 -0.079 11.834 1.00 93.19 83 ASP A O 1
ATOM 643 N N . LEU A 1 84 ? -5.982 -0.414 9.800 1.00 93.31 84 LEU A N 1
ATOM 644 C CA . LEU A 1 84 ? -4.890 0.547 9.972 1.00 93.31 84 LEU A CA 1
ATOM 645 C C . LEU A 1 84 ? -5.399 1.993 10.041 1.00 93.31 84 LEU A C 1
ATOM 647 O O . LEU A 1 84 ? -4.908 2.779 10.858 1.00 93.31 84 LEU A O 1
ATOM 651 N N . VAL A 1 85 ? -6.397 2.353 9.231 1.00 93.38 85 VAL A N 1
ATOM 652 C CA . VAL A 1 85 ? -7.006 3.694 9.242 1.00 93.38 85 VAL A CA 1
ATOM 653 C C . VAL A 1 85 ? -7.680 3.972 10.590 1.00 93.38 85 VAL A C 1
ATOM 655 O O . VAL A 1 85 ? -7.440 5.025 11.195 1.00 93.38 85 VAL A O 1
ATOM 658 N N . GLU A 1 86 ? -8.467 3.028 11.104 1.00 92.38 86 GLU A N 1
ATOM 659 C CA . GLU A 1 86 ? -9.135 3.172 12.404 1.00 92.38 86 GLU A CA 1
ATOM 660 C C . GLU A 1 86 ? -8.126 3.236 13.555 1.00 92.38 86 GLU A C 1
ATOM 662 O O . GLU A 1 86 ? -8.216 4.091 14.449 1.00 92.38 86 GLU A O 1
ATOM 667 N N . SER A 1 87 ? -7.133 2.347 13.525 1.00 92.06 87 SER A N 1
ATOM 668 C CA . SER A 1 87 ? -6.177 2.193 14.618 1.00 92.06 87 SER A CA 1
ATOM 669 C C . SER A 1 87 ? -5.210 3.370 14.705 1.00 92.06 87 SER A C 1
ATOM 671 O O . SER A 1 87 ? -5.049 3.938 15.797 1.00 92.06 87 SER A O 1
ATOM 673 N N . ASN A 1 88 ? -4.631 3.772 13.569 1.00 91.62 88 ASN A N 1
ATOM 674 C CA . ASN A 1 88 ? -3.504 4.703 13.522 1.00 91.62 88 ASN A CA 1
ATOM 675 C C . ASN A 1 88 ? -3.925 6.142 13.215 1.00 91.62 88 ASN A C 1
ATOM 677 O O . ASN A 1 88 ? -3.363 7.073 13.790 1.00 91.62 88 ASN A O 1
ATOM 681 N N . LEU A 1 89 ? -4.928 6.341 12.355 1.00 87.75 89 LEU A N 1
ATOM 682 C CA . LEU A 1 89 ? -5.359 7.681 11.940 1.00 87.75 89 LEU A CA 1
ATOM 683 C C . LEU A 1 89 ? -6.580 8.189 12.716 1.00 87.75 89 LEU A C 1
ATOM 685 O O . LEU A 1 89 ? -6.866 9.386 12.663 1.00 87.75 89 LEU A O 1
ATOM 689 N N . LYS A 1 90 ? -7.283 7.314 13.456 1.00 88.69 90 LYS A N 1
ATOM 690 C CA . LYS A 1 90 ? -8.535 7.640 14.171 1.00 88.69 90 LYS A CA 1
ATOM 691 C C . LYS A 1 90 ? -9.598 8.251 13.245 1.00 88.69 90 LYS A C 1
ATOM 693 O O . LYS A 1 90 ? -10.394 9.088 13.673 1.00 88.69 90 LYS A O 1
ATOM 698 N N . LEU A 1 91 ? -9.583 7.853 11.973 1.00 88.19 91 LEU A N 1
ATOM 699 C CA . LEU A 1 91 ? -10.551 8.262 10.956 1.00 88.19 91 LEU A CA 1
ATOM 700 C C . LEU A 1 91 ? -11.573 7.143 10.738 1.00 88.19 91 LEU A C 1
ATOM 702 O O . LEU A 1 91 ? -11.268 5.977 10.968 1.00 88.19 91 LEU A O 1
ATOM 706 N N . ASP A 1 92 ? -12.774 7.500 10.278 1.00 88.19 92 ASP A N 1
ATOM 707 C CA . ASP A 1 92 ? -13.747 6.514 9.798 1.00 88.19 92 ASP A CA 1
ATOM 708 C C . ASP A 1 92 ? -13.304 6.039 8.398 1.00 88.19 92 ASP A C 1
ATOM 710 O O . ASP A 1 92 ? -13.147 6.882 7.505 1.00 88.19 92 ASP A O 1
ATOM 714 N N . PRO A 1 93 ? -13.119 4.726 8.161 1.00 86.88 93 PRO A N 1
ATOM 715 C CA . PRO A 1 93 ? -12.732 4.192 6.853 1.00 86.88 93 PRO A CA 1
ATOM 716 C C . PRO A 1 93 ? -13.677 4.598 5.721 1.00 86.88 93 PRO A C 1
ATOM 718 O O . PRO A 1 93 ? -13.273 4.652 4.563 1.00 86.88 93 PRO A O 1
ATOM 721 N N . LYS A 1 94 ? -14.941 4.914 6.031 1.00 87.00 94 LYS A N 1
ATOM 722 C CA . LYS A 1 94 ? -15.950 5.326 5.038 1.00 87.00 94 LYS A CA 1
ATOM 723 C C . LYS A 1 94 ? -15.711 6.722 4.478 1.00 87.00 94 LYS A C 1
ATOM 725 O O . LYS A 1 94 ? -16.263 7.050 3.428 1.00 87.00 94 LYS A O 1
ATO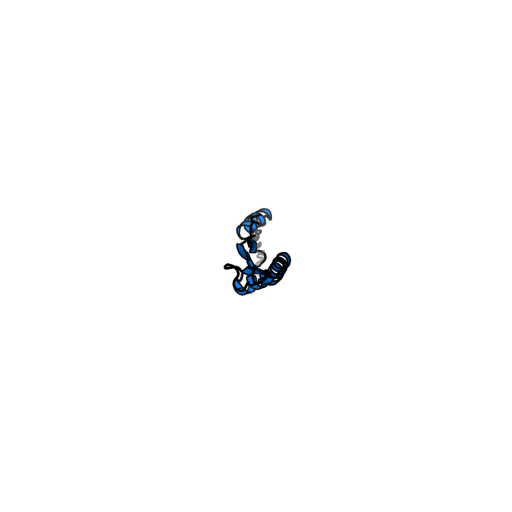M 730 N N . ASP A 1 95 ? -14.929 7.532 5.182 1.00 88.44 95 ASP A N 1
ATOM 731 C CA . ASP A 1 95 ? -14.555 8.881 4.770 1.00 88.44 95 ASP A CA 1
ATOM 732 C C . ASP A 1 95 ? -13.138 8.908 4.170 1.00 88.44 95 ASP A C 1
ATOM 734 O O . ASP A 1 95 ? -12.556 9.976 3.983 1.00 88.44 95 ASP A O 1
ATOM 738 N N . VAL A 1 96 ? -12.571 7.741 3.850 1.00 90.31 96 VAL A N 1
ATOM 739 C CA . VAL A 1 96 ? -11.225 7.594 3.298 1.00 90.31 96 VAL A CA 1
ATOM 740 C C . VAL A 1 96 ? -11.272 6.875 1.952 1.00 90.31 96 VAL A C 1
ATOM 742 O O . VAL A 1 96 ? -12.091 5.987 1.721 1.00 90.31 96 VAL A O 1
ATOM 745 N N . ARG A 1 97 ? -10.393 7.277 1.032 1.00 92.12 97 ARG A N 1
ATOM 746 C CA . ARG A 1 97 ? -10.173 6.600 -0.249 1.00 92.12 97 ARG A CA 1
ATOM 747 C C . ARG A 1 97 ? -8.689 6.324 -0.430 1.00 92.12 97 ARG A C 1
ATOM 749 O O . ARG A 1 97 ? -7.870 7.204 -0.182 1.00 92.12 97 ARG A O 1
ATOM 756 N N . PHE A 1 98 ? -8.363 5.129 -0.904 1.00 92.94 98 PHE A N 1
ATOM 757 C CA . PHE A 1 98 ? -6.999 4.786 -1.282 1.00 92.94 98 PHE A CA 1
ATOM 758 C C . PHE A 1 98 ? -6.732 5.206 -2.725 1.00 92.94 98 PHE A C 1
ATOM 760 O O . PHE A 1 98 ? -7.481 4.846 -3.636 1.00 92.94 98 PHE A O 1
ATOM 767 N N . HIS A 1 99 ? -5.656 5.958 -2.925 1.00 94.50 99 HIS A N 1
ATOM 768 C CA . HIS A 1 99 ? -5.080 6.221 -4.232 1.00 94.50 99 HIS A CA 1
ATOM 769 C C . HIS A 1 99 ? -3.855 5.322 -4.403 1.00 94.50 99 HIS A C 1
ATOM 771 O O . HIS A 1 99 ? -2.797 5.593 -3.843 1.00 94.50 99 HIS A O 1
ATOM 777 N N . LEU A 1 100 ? -4.024 4.212 -5.123 1.00 94.31 100 LEU A N 1
ATOM 778 C CA . LEU A 1 100 ? -2.968 3.226 -5.340 1.00 94.31 100 LEU A CA 1
ATOM 779 C C . LEU A 1 100 ? -2.201 3.547 -6.627 1.00 94.31 100 LEU A C 1
ATOM 781 O O . LEU A 1 100 ? -2.787 3.575 -7.712 1.00 94.31 100 LEU A O 1
ATOM 785 N N . ILE A 1 101 ? -0.894 3.763 -6.503 1.00 95.31 101 ILE A N 1
ATOM 786 C CA . ILE A 1 101 ? 0.022 4.030 -7.613 1.00 95.31 101 ILE A CA 1
ATOM 787 C C . ILE A 1 101 ? 0.940 2.823 -7.765 1.00 95.31 101 ILE A C 1
ATOM 789 O O . ILE A 1 101 ? 1.749 2.551 -6.882 1.00 95.31 101 ILE A O 1
ATOM 793 N N . ALA A 1 102 ? 0.826 2.115 -8.887 1.00 94.88 102 ALA A N 1
ATOM 794 C CA . ALA A 1 102 ? 1.693 0.992 -9.221 1.00 94.88 102 ALA A CA 1
ATOM 795 C C . ALA A 1 102 ? 2.763 1.425 -10.225 1.00 94.88 102 ALA A C 1
ATOM 797 O O . ALA A 1 102 ? 2.441 1.812 -11.351 1.00 94.88 102 ALA A O 1
ATOM 798 N N . GLU A 1 103 ? 4.031 1.335 -9.835 1.00 92.62 103 GLU A N 1
ATOM 799 C CA . GLU A 1 103 ? 5.167 1.665 -10.688 1.00 92.62 103 GLU A CA 1
ATOM 800 C C . GLU A 1 103 ? 6.041 0.431 -10.936 1.00 92.62 103 GLU A C 1
ATOM 802 O O . GLU A 1 103 ? 6.473 -0.266 -10.014 1.00 92.62 103 GLU A O 1
ATOM 807 N N . ARG A 1 104 ? 6.322 0.165 -12.214 1.00 93.00 104 ARG A N 1
ATOM 808 C CA . ARG A 1 104 ? 7.231 -0.899 -12.642 1.00 93.00 104 ARG A CA 1
ATOM 809 C C . ARG A 1 104 ? 8.012 -0.463 -13.873 1.00 93.00 104 ARG A C 1
ATOM 811 O O . ARG A 1 104 ? 7.428 -0.160 -14.911 1.00 93.00 104 ARG A O 1
ATOM 818 N N . VAL A 1 105 ? 9.337 -0.509 -13.771 1.00 90.19 105 VAL A N 1
ATOM 819 C CA . VAL A 1 105 ? 10.246 -0.243 -14.890 1.00 90.19 105 VAL A CA 1
ATOM 820 C C . VAL A 1 105 ? 10.560 -1.555 -15.600 1.00 90.19 105 VAL A C 1
ATOM 822 O O . VAL A 1 105 ? 10.973 -2.533 -14.977 1.00 90.19 105 VAL A O 1
ATOM 825 N N . LEU A 1 106 ? 10.346 -1.585 -16.914 1.00 89.38 106 LEU A N 1
ATOM 826 C CA . LEU A 1 106 ? 10.686 -2.723 -17.762 1.00 89.38 106 LEU A CA 1
ATOM 827 C C . LEU A 1 106 ? 11.905 -2.376 -18.619 1.00 89.38 106 LEU A C 1
ATOM 829 O O . LEU A 1 106 ? 11.939 -1.285 -19.194 1.00 89.38 106 LEU A O 1
ATOM 833 N N . PRO A 1 107 ? 12.892 -3.278 -18.744 1.00 87.00 107 PRO A N 1
ATOM 834 C CA . PRO A 1 107 ? 13.964 -3.079 -19.701 1.00 87.00 107 PRO A CA 1
ATOM 835 C C . PRO A 1 107 ? 13.382 -3.113 -21.117 1.00 87.00 107 PRO A C 1
ATOM 837 O O . PRO A 1 107 ? 12.619 -4.014 -21.469 1.00 87.00 107 PRO A O 1
ATOM 840 N N . VAL A 1 108 ? 13.752 -2.133 -21.939 1.00 86.31 108 VAL A N 1
ATOM 841 C CA . VAL A 1 108 ? 13.492 -2.190 -23.379 1.00 86.31 108 VAL A CA 1
ATOM 842 C C . VAL A 1 108 ? 14.530 -3.137 -23.965 1.00 86.31 108 VAL A C 1
ATOM 844 O O . VAL A 1 108 ? 15.728 -2.916 -23.788 1.00 86.31 108 VAL A O 1
ATOM 847 N N . ALA A 1 109 ? 14.084 -4.214 -24.612 1.00 76.25 109 ALA A N 1
ATOM 848 C CA . ALA A 1 109 ? 14.992 -5.106 -25.316 1.00 76.25 109 ALA A CA 1
ATOM 849 C C . ALA A 1 109 ? 15.724 -4.301 -26.403 1.00 76.25 109 ALA A C 1
ATOM 851 O O . ALA A 1 109 ? 15.092 -3.778 -27.319 1.00 76.25 109 ALA A O 1
ATOM 852 N N . ALA A 1 110 ? 17.043 -4.162 -26.266 1.00 61.12 110 ALA A N 1
ATOM 853 C CA . ALA A 1 110 ? 17.899 -3.769 -27.373 1.00 61.12 110 ALA A CA 1
ATOM 854 C C . ALA A 1 110 ? 18.133 -5.038 -28.199 1.00 61.12 110 ALA A C 1
ATOM 856 O O . ALA A 1 110 ? 18.856 -5.930 -27.753 1.00 61.12 110 ALA A O 1
ATOM 857 N N . GLU A 1 111 ? 17.412 -5.148 -29.314 1.00 48.47 111 GLU A N 1
ATOM 858 C CA . GLU A 1 111 ? 17.627 -6.177 -30.340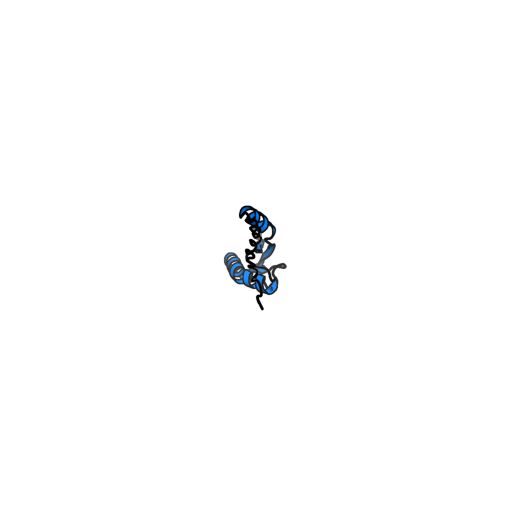 1.00 48.47 111 GLU A CA 1
ATOM 859 C C . GLU A 1 111 ? 18.965 -5.960 -31.062 1.00 48.47 111 GLU A C 1
ATOM 861 O O . GLU A 1 111 ? 19.313 -4.781 -31.320 1.00 48.47 111 GLU A O 1
#